Protein AF-A0AAW0V3E9-F1 (afdb_monomer_lite)

Radius of gyration: 24.59 Å; chains: 1; bounding box: 48×35×73 Å

Secondary structure (DSSP, 8-state):
--TTSSTTTSGGGS-------S---TT---S----------PPPPPHHHHHHHHHHHS-----GGGTT-HHHHHHHHHHHHHHHHHHHHHHHHHHHHHS---

Sequence (102 aa):
MEAAMHTLVLIAAVQPWPRCVHTLTYHQLQGAGRAGFSTKKYAPVPRVLAEKMQQFQIPNDLPVHIKGGPVDRILMYITGIVCTLGFIDCFRVYYQLSYPKK

Structure (mmCIF, N/CA/C/O backbone):
data_AF-A0AAW0V3E9-F1
#
_entry.id   AF-A0AAW0V3E9-F1
#
loop_
_atom_site.group_PDB
_atom_site.id
_atom_site.type_symbol
_atom_site.label_atom_id
_atom_site.label_alt_id
_atom_site.label_comp_id
_atom_site.label_asym_id
_atom_site.label_entity_id
_atom_site.label_seq_id
_atom_site.pdbx_PDB_ins_code
_atom_site.Cartn_x
_atom_site.Cartn_y
_atom_site.Cartn_z
_atom_site.occupancy
_atom_site.B_iso_or_equiv
_atom_site.auth_seq_id
_atom_site.auth_comp_id
_atom_site.auth_asym_id
_atom_site.auth_atom_id
_atom_site.pdbx_PDB_model_num
ATOM 1 N N . MET A 1 1 ? -37.368 -2.524 19.743 1.00 53.00 1 MET A N 1
ATOM 2 C CA . MET A 1 1 ? -36.726 -1.993 18.520 1.00 53.00 1 MET A CA 1
ATOM 3 C C . MET A 1 1 ? -36.432 -3.172 17.593 1.00 53.00 1 MET A C 1
ATOM 5 O O . MET A 1 1 ? -35.297 -3.389 17.206 1.00 53.00 1 MET A O 1
ATOM 9 N N . GLU A 1 2 ? -37.468 -3.955 17.268 1.00 53.66 2 GLU A N 1
ATOM 10 C CA . GLU A 1 2 ? -37.334 -5.273 16.612 1.00 53.66 2 GLU A CA 1
ATOM 11 C C . GLU A 1 2 ? -37.709 -5.230 15.119 1.00 53.66 2 GLU A C 1
ATOM 13 O O . GLU A 1 2 ? -37.301 -6.074 14.328 1.00 53.66 2 GLU A O 1
ATOM 18 N N . ALA A 1 3 ? -38.473 -4.213 14.706 1.00 50.19 3 ALA A N 1
ATOM 19 C CA . ALA A 1 3 ? -39.071 -4.145 13.373 1.00 50.19 3 ALA A CA 1
ATOM 20 C C . ALA A 1 3 ? -38.099 -3.714 12.257 1.00 50.19 3 ALA A C 1
ATOM 22 O O . ALA A 1 3 ? -38.412 -3.874 11.083 1.00 50.19 3 ALA A O 1
ATOM 23 N N . ALA A 1 4 ? -36.917 -3.184 12.594 1.00 54.62 4 ALA A N 1
ATOM 24 C CA . ALA A 1 4 ? -35.951 -2.707 11.598 1.00 54.62 4 ALA A CA 1
ATOM 25 C C . ALA A 1 4 ? -35.055 -3.823 11.029 1.00 54.62 4 ALA A C 1
ATOM 27 O O . ALA A 1 4 ? -34.447 -3.643 9.975 1.00 54.62 4 ALA A O 1
ATOM 28 N N . MET A 1 5 ? -34.980 -4.983 11.693 1.00 54.84 5 MET A N 1
ATOM 29 C CA . MET A 1 5 ? -34.054 -6.050 11.297 1.00 54.84 5 MET A CA 1
ATOM 30 C C . MET A 1 5 ? -34.648 -7.016 10.259 1.00 54.84 5 MET A C 1
ATOM 32 O O . MET A 1 5 ? -33.904 -7.703 9.565 1.00 54.84 5 MET A O 1
ATOM 36 N N . HIS A 1 6 ? -35.973 -7.014 10.073 1.00 51.78 6 HIS A N 1
ATOM 37 C CA . HIS A 1 6 ? -36.641 -7.857 9.074 1.00 51.78 6 HIS A CA 1
ATOM 38 C C . HIS A 1 6 ? -36.661 -7.248 7.664 1.00 51.78 6 HIS A C 1
ATOM 40 O O . HIS A 1 6 ? -36.714 -7.984 6.680 1.00 51.78 6 HIS A O 1
ATOM 46 N N . THR A 1 7 ? -36.546 -5.924 7.528 1.00 53.06 7 THR A N 1
ATOM 47 C CA . THR A 1 7 ? -36.608 -5.255 6.216 1.00 53.06 7 THR A CA 1
ATOM 48 C C . THR A 1 7 ? -35.290 -5.336 5.439 1.00 53.06 7 THR A C 1
ATOM 50 O O . THR A 1 7 ? -35.292 -5.261 4.213 1.00 53.06 7 THR A O 1
ATOM 53 N N . LEU A 1 8 ? -34.159 -5.556 6.118 1.00 51.44 8 LEU A N 1
ATOM 54 C CA . LEU A 1 8 ? -32.850 -5.682 5.462 1.00 51.44 8 LEU A CA 1
ATOM 55 C C . LEU A 1 8 ? -32.604 -7.060 4.829 1.00 51.44 8 LEU A C 1
ATOM 57 O O . LEU A 1 8 ? -31.773 -7.172 3.932 1.00 51.44 8 LEU A O 1
ATOM 61 N N . VAL A 1 9 ? -33.363 -8.092 5.212 1.00 54.19 9 VAL A N 1
ATOM 62 C CA . VAL A 1 9 ? -33.244 -9.429 4.599 1.00 54.19 9 VAL A CA 1
ATOM 63 C C . VAL A 1 9 ? -33.905 -9.478 3.211 1.00 54.19 9 VAL A C 1
ATOM 65 O O . VAL A 1 9 ? -33.481 -10.248 2.353 1.00 54.19 9 VAL A O 1
ATOM 68 N N . LEU A 1 10 ? -34.881 -8.606 2.930 1.00 49.31 10 LEU A N 1
ATOM 69 C CA . LEU A 1 10 ? -35.615 -8.601 1.656 1.00 49.31 10 LEU A CA 1
ATOM 70 C C . LEU A 1 10 ? -34.916 -7.850 0.509 1.00 49.31 10 LEU A C 1
ATOM 72 O O . LEU A 1 10 ? -35.255 -8.075 -0.650 1.00 49.31 10 LEU A O 1
ATOM 76 N N . ILE A 1 11 ? -33.903 -7.022 0.784 1.00 51.31 11 ILE A N 1
ATOM 77 C CA . ILE A 1 11 ? -33.142 -6.326 -0.274 1.00 51.31 11 ILE A CA 1
ATOM 78 C C . ILE A 1 11 ? -32.044 -7.232 -0.872 1.00 51.31 11 ILE A C 1
ATOM 80 O O . ILE A 1 11 ? -31.606 -7.021 -2.000 1.00 51.31 11 ILE A O 1
ATOM 84 N N . ALA A 1 12 ? -31.664 -8.317 -0.189 1.00 49.59 12 ALA A N 1
ATOM 85 C CA . ALA A 1 12 ? -30.650 -9.261 -0.669 1.00 49.59 12 ALA A CA 1
ATOM 86 C C . ALA A 1 12 ? -31.142 -10.242 -1.761 1.00 49.59 12 ALA A C 1
ATOM 88 O O . ALA A 1 12 ? -30.345 -11.028 -2.271 1.00 49.59 12 ALA A O 1
ATOM 89 N N . ALA A 1 13 ? -32.428 -10.215 -2.139 1.00 52.31 13 ALA A N 1
ATOM 90 C CA . ALA A 1 13 ? -33.029 -11.205 -3.042 1.00 52.31 13 ALA A CA 1
ATOM 91 C C . ALA A 1 13 ? -33.387 -10.690 -4.454 1.00 52.31 13 ALA A C 1
ATOM 93 O O . ALA A 1 13 ? -33.829 -11.481 -5.285 1.00 52.31 13 ALA A O 1
ATOM 94 N N . VAL A 1 14 ? -33.182 -9.403 -4.771 1.00 55.62 14 VAL A N 1
ATOM 95 C CA . VAL A 1 14 ? -33.564 -8.818 -6.077 1.00 55.62 14 VAL A CA 1
ATOM 96 C C . VAL A 1 14 ? -32.400 -8.062 -6.716 1.00 55.62 14 VAL A C 1
ATOM 98 O O . VAL A 1 14 ? -32.497 -6.873 -6.976 1.00 55.62 14 VAL A O 1
ATOM 101 N N . GLN A 1 15 ? -31.292 -8.759 -6.975 1.00 42.84 15 GLN A N 1
ATOM 102 C CA . GLN A 1 15 ? -30.425 -8.524 -8.140 1.00 42.84 15 GLN A CA 1
ATOM 103 C C . GLN A 1 15 ? -29.658 -9.824 -8.466 1.00 42.84 15 GLN A C 1
ATOM 105 O O . GLN A 1 15 ? -28.660 -10.130 -7.809 1.00 42.84 15 GLN A O 1
ATOM 110 N N . PRO A 1 16 ? -30.086 -10.611 -9.468 1.00 46.53 16 PRO A N 1
ATOM 111 C CA . PRO A 1 16 ? -29.289 -11.706 -10.002 1.00 46.53 16 PRO A CA 1
ATOM 112 C C . PRO A 1 16 ? -28.153 -11.132 -10.859 1.00 46.53 16 PRO A C 1
ATOM 114 O O . PRO A 1 16 ? -28.262 -11.028 -12.077 1.00 46.53 16 PRO A O 1
ATOM 117 N N . TRP A 1 17 ? -27.038 -10.761 -10.230 1.00 40.91 17 TRP A N 1
ATOM 118 C CA . TRP A 1 17 ? -25.770 -10.703 -10.956 1.00 40.91 17 TRP A CA 1
ATOM 119 C C . TRP A 1 17 ? -25.331 -12.139 -11.263 1.00 40.91 17 TRP A C 1
ATOM 121 O O . TRP A 1 17 ? -25.490 -13.014 -10.402 1.00 40.91 17 TRP A O 1
ATOM 131 N N . PRO A 1 18 ? -24.824 -12.422 -12.476 1.00 45.50 18 PRO 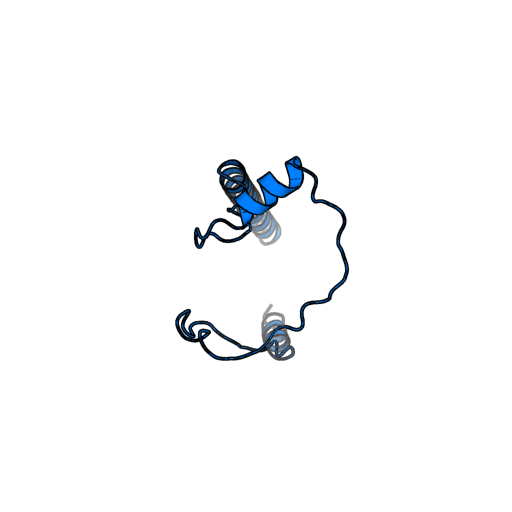A N 1
ATOM 132 C CA . PRO A 1 18 ? -24.464 -13.769 -12.877 1.00 45.50 18 PRO A CA 1
ATOM 133 C C . PRO A 1 18 ? -23.419 -14.322 -11.916 1.00 45.50 18 PRO A C 1
ATOM 135 O O . PRO A 1 18 ? -22.279 -13.869 -11.818 1.00 45.50 18 PRO A O 1
ATOM 138 N N . ARG A 1 19 ? -23.872 -15.336 -11.191 1.00 46.50 19 ARG A N 1
ATOM 139 C CA . ARG A 1 19 ? -23.116 -16.168 -10.276 1.00 46.50 19 ARG A CA 1
ATOM 140 C C . ARG A 1 19 ? -22.222 -17.098 -11.103 1.00 46.50 19 ARG A C 1
ATOM 142 O O . ARG A 1 19 ? -22.449 -18.298 -11.132 1.00 46.50 19 ARG A O 1
ATOM 149 N N . CYS A 1 20 ? -21.212 -16.560 -11.782 1.00 42.97 20 CYS A N 1
ATOM 150 C CA . CYS A 1 20 ? -20.079 -17.357 -12.255 1.00 42.97 20 CYS A CA 1
ATOM 151 C C . CYS A 1 20 ? -18.994 -17.303 -11.184 1.00 42.97 20 CYS A C 1
ATOM 153 O O . CYS A 1 20 ? -18.010 -16.571 -11.262 1.00 42.97 20 CYS A O 1
ATOM 155 N N . VAL A 1 21 ? -19.259 -18.063 -10.123 1.00 51.12 21 VAL A N 1
ATOM 156 C CA . VAL A 1 21 ? -18.272 -18.436 -9.123 1.00 51.12 21 VAL A CA 1
ATOM 157 C C . VAL A 1 21 ? -17.119 -19.153 -9.834 1.00 51.12 21 VAL A C 1
ATOM 159 O O . VAL A 1 21 ? -17.333 -20.048 -10.643 1.00 51.12 21 VAL A O 1
ATOM 162 N N . HIS A 1 22 ? -15.920 -18.638 -9.591 1.00 51.19 22 HIS A N 1
ATOM 163 C CA . HIS A 1 22 ? -14.701 -19.360 -9.239 1.00 51.19 22 HIS A CA 1
ATOM 164 C C . HIS A 1 22 ? -14.451 -20.761 -9.840 1.00 51.19 22 HIS A C 1
ATOM 166 O O . HIS A 1 22 ? -15.265 -21.676 -9.751 1.00 51.19 22 HIS A O 1
ATOM 172 N N . THR A 1 23 ? -13.198 -20.959 -10.263 1.00 46.44 23 THR A N 1
ATOM 173 C CA . THR A 1 23 ? -12.540 -22.259 -10.502 1.00 46.44 23 THR A CA 1
ATOM 174 C C . THR A 1 23 ? -13.013 -23.077 -11.706 1.00 46.44 23 THR A C 1
ATOM 176 O O . THR A 1 23 ? -13.431 -24.220 -11.583 1.00 46.44 23 THR A O 1
ATOM 179 N N . LEU A 1 24 ? -12.786 -22.539 -12.905 1.00 42.41 24 LEU A N 1
ATOM 180 C CA . LEU A 1 24 ? -12.467 -23.359 -14.074 1.00 42.41 24 LEU A CA 1
ATOM 181 C C . LEU A 1 24 ? -11.102 -22.921 -14.616 1.00 42.41 24 LEU A C 1
ATOM 183 O O . LEU A 1 24 ? -10.976 -21.927 -15.318 1.00 42.41 24 LEU A O 1
ATOM 187 N N . THR A 1 25 ? -10.078 -23.682 -14.223 1.00 47.28 25 THR A N 1
ATOM 188 C CA . THR A 1 25 ? -8.982 -24.117 -15.103 1.00 47.28 25 THR A CA 1
ATOM 189 C C . THR A 1 25 ? -8.417 -23.082 -16.085 1.00 47.28 25 THR A C 1
ATOM 191 O O . THR A 1 25 ? -8.871 -22.980 -17.222 1.00 47.28 25 THR A O 1
ATOM 194 N N . TYR A 1 26 ? -7.271 -22.489 -15.735 1.00 44.06 26 TYR A N 1
ATOM 195 C CA . TYR A 1 26 ? -6.307 -21.875 -16.670 1.00 44.06 26 TYR A CA 1
ATOM 196 C C . TYR A 1 26 ? -5.702 -22.872 -17.695 1.00 44.06 26 TYR A C 1
ATOM 198 O O . TYR A 1 26 ? -4.655 -22.618 -18.278 1.00 44.06 26 TYR A O 1
ATOM 206 N N . HIS A 1 27 ? -6.343 -24.021 -17.935 1.00 42.72 27 HIS A N 1
ATOM 207 C CA . HIS A 1 27 ? -5.808 -25.130 -18.726 1.00 42.72 27 HIS A CA 1
ATOM 208 C C . HIS A 1 27 ? -6.674 -25.509 -19.947 1.00 42.72 27 HIS A C 1
ATOM 210 O O . HIS A 1 27 ? -6.451 -26.559 -20.542 1.00 42.72 27 HIS A O 1
ATOM 216 N N . GLN A 1 28 ? -7.656 -24.680 -20.342 1.00 44.28 28 GLN A N 1
ATOM 217 C CA . GLN A 1 28 ? -8.561 -24.958 -21.477 1.00 44.28 28 GLN A CA 1
ATOM 218 C C . GLN A 1 28 ? -8.889 -23.720 -22.343 1.00 44.28 28 GLN A C 1
ATOM 220 O O . GLN A 1 28 ? -10.043 -23.427 -22.632 1.00 44.28 28 GLN A O 1
ATOM 225 N N . LEU A 1 29 ? -7.865 -22.985 -22.795 1.00 47.53 29 LEU A N 1
ATOM 226 C CA . LEU A 1 29 ? -7.986 -22.036 -23.921 1.00 47.53 29 LEU A CA 1
ATOM 227 C C . LEU A 1 29 ? -6.847 -22.219 -24.945 1.00 47.53 29 LEU A C 1
ATOM 229 O O . LEU A 1 29 ? -6.333 -21.261 -25.516 1.00 47.53 29 LEU A O 1
ATOM 233 N N . GLN A 1 30 ? -6.452 -23.469 -25.200 1.00 53.03 30 GLN A N 1
ATOM 234 C CA . GLN A 1 30 ? -5.704 -23.850 -26.404 1.00 53.03 30 GLN A CA 1
ATOM 235 C C . GLN A 1 30 ? -6.652 -24.615 -27.331 1.00 53.03 30 GLN A C 1
ATOM 237 O O . GLN A 1 30 ? -6.673 -25.839 -27.349 1.00 53.03 30 GLN A O 1
ATOM 242 N N . GLY A 1 31 ? -7.492 -23.893 -28.073 1.00 45.25 31 GLY A N 1
ATOM 243 C CA . GLY A 1 31 ? -8.417 -24.531 -29.006 1.00 45.25 31 GLY A CA 1
ATOM 244 C C . GLY A 1 31 ? -9.324 -23.548 -29.733 1.00 45.25 31 GLY A C 1
ATOM 245 O O . GLY A 1 31 ? -10.403 -23.238 -29.257 1.00 45.25 31 GLY A O 1
ATOM 246 N N . ALA A 1 32 ? -8.870 -23.097 -30.903 1.00 53.12 32 ALA A N 1
ATOM 247 C CA . ALA A 1 32 ? -9.687 -22.645 -32.032 1.00 53.12 32 ALA A CA 1
ATOM 248 C C . ALA A 1 32 ? -10.753 -21.546 -31.791 1.00 53.12 32 ALA A C 1
ATOM 250 O O . ALA A 1 32 ? -11.927 -21.813 -31.559 1.00 53.12 32 ALA A O 1
ATOM 251 N N . GLY A 1 33 ? -10.367 -20.291 -32.048 1.00 45.31 33 GLY A N 1
ATOM 252 C CA . GLY A 1 33 ? -11.303 -19.181 -32.256 1.00 45.31 33 GLY A CA 1
ATOM 253 C C . GLY A 1 33 ? -10.602 -17.945 -32.817 1.00 45.31 33 GLY A C 1
ATOM 254 O O . GLY A 1 33 ? -10.090 -17.123 -32.069 1.00 45.31 33 GLY A O 1
ATOM 255 N N . ARG A 1 3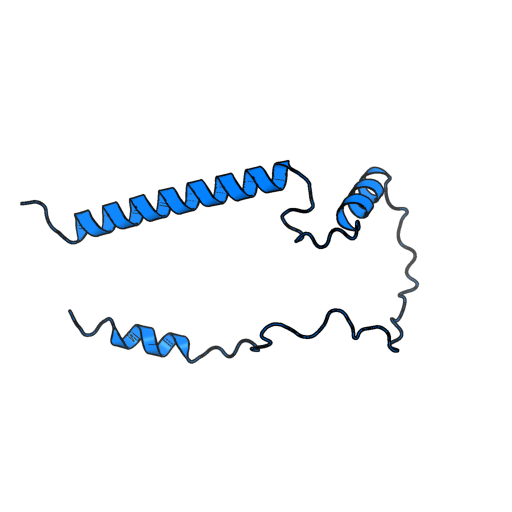4 ? -10.529 -17.850 -34.149 1.00 52.84 34 ARG A N 1
ATOM 256 C CA . ARG A 1 34 ? -9.913 -16.762 -34.932 1.00 52.84 34 ARG A CA 1
ATOM 257 C C . ARG A 1 34 ? -10.399 -15.377 -34.479 1.00 52.84 34 ARG A C 1
ATOM 259 O O . ARG A 1 34 ? -11.554 -15.027 -34.699 1.00 52.84 34 ARG A O 1
ATOM 266 N N . ALA A 1 35 ? -9.497 -14.564 -33.935 1.00 55.25 35 ALA A N 1
ATOM 267 C CA . ALA A 1 35 ? -9.730 -13.138 -33.743 1.00 55.25 35 ALA A CA 1
ATOM 268 C C . ALA A 1 35 ? -9.658 -12.410 -35.096 1.00 55.25 35 ALA A C 1
ATOM 270 O O . ALA A 1 35 ? -8.670 -12.524 -35.823 1.00 55.25 35 ALA A O 1
ATOM 271 N N . GLY A 1 36 ? -10.699 -11.651 -35.439 1.00 52.47 36 GLY A N 1
ATOM 272 C CA . GLY A 1 36 ? -10.647 -10.693 -36.539 1.00 52.47 36 GLY A CA 1
ATOM 273 C C . GLY A 1 36 ? -9.664 -9.573 -36.202 1.00 52.47 36 GLY A C 1
ATOM 274 O O . GLY A 1 36 ? -9.922 -8.761 -35.317 1.00 52.47 36 GLY A O 1
ATOM 275 N N . PHE A 1 37 ? -8.528 -9.534 -36.895 1.00 60.28 37 PHE A N 1
ATOM 276 C CA . PHE A 1 37 ? -7.542 -8.468 -36.750 1.00 60.28 37 PHE A CA 1
ATOM 277 C C . PHE A 1 37 ? -8.022 -7.252 -37.553 1.00 60.28 37 PHE A C 1
ATOM 279 O O . PHE A 1 37 ? -8.017 -7.264 -38.783 1.00 60.28 37 PHE A O 1
ATOM 286 N N . SER A 1 38 ? -8.481 -6.204 -36.868 1.00 65.00 38 SER A N 1
ATOM 287 C CA . SER A 1 38 ? -8.748 -4.906 -37.496 1.00 65.00 38 SER A CA 1
ATOM 288 C C . SER A 1 38 ? -7.456 -4.397 -38.145 1.00 65.00 38 SER A C 1
ATOM 290 O O . SER A 1 38 ? -6.482 -4.116 -37.454 1.00 65.00 38 SER A O 1
ATOM 292 N N . THR A 1 39 ? -7.448 -4.240 -39.470 1.00 73.75 39 THR A N 1
ATOM 293 C CA . THR A 1 39 ? -6.287 -3.804 -40.274 1.00 73.75 39 THR A CA 1
ATOM 294 C C . THR A 1 39 ? -5.989 -2.305 -40.169 1.00 73.75 39 THR A C 1
ATOM 296 O O . THR A 1 39 ? -5.227 -1.754 -40.966 1.00 73.75 39 THR A O 1
ATOM 299 N N . LYS A 1 40 ? -6.582 -1.610 -39.193 1.00 73.88 40 LYS A N 1
ATOM 300 C CA . LYS A 1 40 ? -6.312 -0.191 -38.963 1.00 73.88 40 LYS A CA 1
ATOM 301 C C . LYS A 1 40 ? -4.845 -0.014 -38.580 1.00 73.88 40 LYS A C 1
ATOM 303 O O . LYS A 1 40 ? -4.369 -0.577 -37.600 1.00 73.88 40 LYS A O 1
ATOM 308 N N . LYS A 1 41 ? -4.125 0.780 -39.371 1.00 74.06 41 LYS A N 1
ATOM 309 C CA . LYS A 1 41 ? -2.729 1.129 -39.114 1.00 74.06 41 LYS A CA 1
ATOM 310 C C . LYS A 1 41 ? -2.700 2.128 -37.956 1.00 74.06 41 LYS A C 1
ATOM 312 O O . LYS A 1 41 ? -3.124 3.270 -38.114 1.00 74.06 41 LYS A O 1
ATOM 317 N N . TYR A 1 42 ? -2.269 1.680 -36.783 1.00 78.12 42 TYR A N 1
ATOM 318 C CA . TYR A 1 42 ? -2.110 2.548 -35.619 1.00 78.12 42 TYR A CA 1
ATOM 319 C C . TYR A 1 42 ? -0.844 3.404 -35.771 1.00 78.12 42 TYR A C 1
ATOM 321 O O . TYR A 1 42 ? 0.124 2.988 -36.413 1.00 78.12 42 TYR A O 1
ATOM 329 N N . ALA A 1 43 ? -0.861 4.611 -35.202 1.00 83.94 43 ALA A N 1
ATOM 330 C CA . ALA A 1 43 ? 0.321 5.466 -35.125 1.00 83.94 43 ALA A CA 1
ATOM 331 C C . ALA A 1 43 ? 1.457 4.752 -34.356 1.00 83.94 43 ALA A C 1
ATOM 333 O O . ALA A 1 43 ? 1.167 3.917 -33.492 1.00 83.94 43 ALA A O 1
ATOM 334 N N . PRO A 1 44 ? 2.738 5.052 -34.650 1.00 87.25 44 PRO A N 1
ATOM 335 C CA . PRO A 1 44 ? 3.854 4.446 -33.932 1.00 87.25 44 PRO A CA 1
ATOM 336 C C . PRO A 1 44 ? 3.751 4.741 -32.431 1.00 87.25 44 PRO A C 1
ATOM 338 O O . PRO A 1 44 ? 3.510 5.878 -32.023 1.00 87.25 44 PRO A O 1
ATOM 341 N N . VAL A 1 45 ? 3.932 3.704 -31.610 1.00 85.69 45 VAL A N 1
ATOM 342 C CA . VAL A 1 45 ? 3.874 3.827 -30.150 1.00 85.69 45 VAL A CA 1
ATOM 343 C C . VAL A 1 45 ? 5.078 4.651 -29.677 1.00 85.69 45 VAL A C 1
ATOM 345 O O . VAL A 1 45 ? 6.216 4.300 -30.002 1.00 85.69 45 VAL A O 1
ATOM 348 N N . PRO A 1 46 ? 4.875 5.737 -28.910 1.00 90.19 46 PRO A N 1
ATOM 349 C CA . PRO A 1 46 ? 5.982 6.502 -28.352 1.00 90.19 46 PRO A CA 1
ATOM 350 C C . PRO A 1 46 ? 6.779 5.635 -27.369 1.00 90.19 46 PRO A C 1
ATOM 352 O O . PRO A 1 46 ? 6.201 4.852 -26.613 1.00 90.19 46 PRO A O 1
ATOM 355 N N . ARG A 1 47 ? 8.110 5.788 -27.347 1.00 89.38 47 ARG A N 1
ATOM 356 C CA . ARG A 1 47 ? 9.028 4.922 -26.573 1.00 89.38 47 ARG A CA 1
ATOM 357 C C . ARG A 1 47 ? 8.626 4.748 -25.104 1.00 89.38 47 ARG A C 1
ATOM 359 O O . ARG A 1 47 ? 8.590 3.626 -24.614 1.00 89.38 47 ARG A O 1
ATOM 366 N N . VAL A 1 48 ? 8.232 5.836 -24.444 1.00 89.44 48 VAL A N 1
ATOM 367 C CA . VAL A 1 48 ? 7.817 5.832 -23.030 1.00 89.44 48 VAL A CA 1
ATOM 368 C C . VAL A 1 48 ? 6.596 4.936 -22.792 1.00 89.44 48 VAL A C 1
ATOM 370 O O . VAL A 1 48 ? 6.509 4.245 -21.779 1.00 89.44 48 VAL A O 1
ATOM 373 N N . LEU A 1 49 ? 5.649 4.914 -23.734 1.00 88.00 49 LEU A N 1
ATOM 374 C CA . LEU A 1 49 ? 4.457 4.077 -23.621 1.00 88.00 49 LEU A CA 1
ATOM 375 C C . LEU A 1 49 ? 4.794 2.603 -23.862 1.00 88.00 49 LEU A C 1
ATOM 377 O O . LEU A 1 49 ? 4.269 1.745 -23.159 1.00 88.00 49 LEU A O 1
ATOM 381 N N . ALA A 1 50 ? 5.700 2.312 -24.798 1.00 91.00 50 ALA A N 1
ATOM 382 C CA . ALA A 1 50 ? 6.147 0.947 -25.063 1.00 91.00 50 ALA A CA 1
ATOM 383 C C . ALA A 1 50 ? 6.789 0.3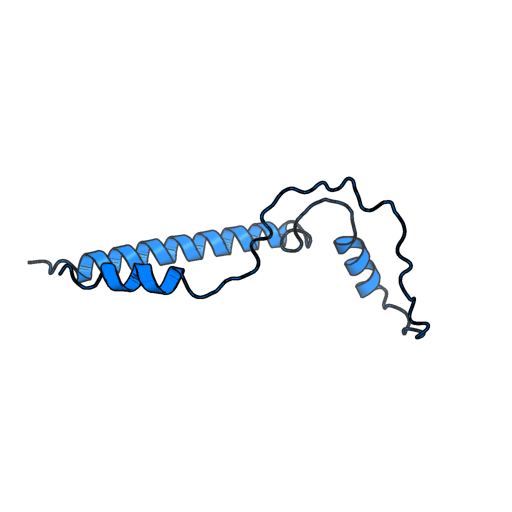06 -23.819 1.00 91.00 50 ALA A C 1
ATOM 385 O O . ALA A 1 50 ? 6.469 -0.832 -23.484 1.00 91.00 50 ALA A O 1
ATOM 386 N N . GLU A 1 51 ? 7.614 1.056 -23.083 1.00 90.81 51 GLU A N 1
ATOM 387 C CA . GLU A 1 51 ? 8.239 0.598 -21.833 1.00 90.81 51 GLU A CA 1
ATOM 388 C C . GLU A 1 51 ? 7.192 0.273 -20.752 1.00 90.81 51 GLU A C 1
ATOM 390 O O . GLU A 1 51 ? 7.263 -0.764 -20.089 1.00 90.81 51 GLU A O 1
ATOM 395 N N . LYS A 1 52 ? 6.155 1.111 -20.610 1.00 88.94 52 LYS A N 1
ATOM 396 C CA . LYS A 1 52 ? 5.052 0.857 -19.667 1.00 88.94 52 LYS A CA 1
ATOM 397 C C . LYS A 1 52 ? 4.193 -0.331 -20.088 1.00 88.94 52 LYS A C 1
ATOM 399 O O . LYS A 1 52 ? 3.848 -1.157 -19.247 1.00 88.94 52 LYS A O 1
ATOM 404 N N . MET A 1 53 ? 3.883 -0.461 -21.377 1.00 89.25 53 MET A N 1
ATOM 405 C CA . MET A 1 53 ? 3.149 -1.614 -21.907 1.00 89.25 53 MET A CA 1
ATOM 406 C C . MET A 1 53 ? 3.893 -2.918 -21.620 1.00 89.25 53 MET A C 1
ATOM 408 O O . MET A 1 53 ? 3.273 -3.872 -21.158 1.00 89.25 53 MET A O 1
ATOM 412 N N . GLN A 1 54 ? 5.215 -2.940 -21.809 1.00 89.56 54 GLN A N 1
ATOM 413 C CA . GLN A 1 54 ? 6.045 -4.094 -21.468 1.00 89.56 54 GLN A CA 1
ATOM 414 C C . GLN A 1 54 ? 5.973 -4.414 -19.973 1.00 89.56 54 GLN A C 1
ATOM 416 O O . GLN A 1 54 ? 5.720 -5.563 -19.623 1.00 89.56 54 GLN A O 1
ATOM 421 N N . GLN A 1 55 ? 6.091 -3.410 -19.097 1.00 88.19 55 GLN A N 1
ATOM 422 C CA . GLN A 1 55 ? 5.995 -3.586 -17.643 1.00 88.19 55 GLN A CA 1
ATOM 423 C C . GLN A 1 55 ? 4.660 -4.228 -17.209 1.00 88.19 55 GLN A C 1
ATOM 425 O O . GLN A 1 55 ? 4.638 -5.126 -16.365 1.00 88.19 55 GLN A O 1
ATOM 430 N N . PHE A 1 56 ? 3.538 -3.818 -17.809 1.00 88.50 56 PHE A N 1
ATOM 431 C CA . PHE A 1 56 ? 2.215 -4.376 -17.499 1.00 88.50 56 PHE A CA 1
ATOM 432 C C . PHE A 1 56 ? 1.921 -5.712 -18.188 1.00 88.50 56 PHE A C 1
ATOM 434 O O . PHE A 1 56 ? 1.024 -6.433 -17.749 1.00 88.50 56 PHE A O 1
ATOM 441 N N . GLN A 1 57 ? 2.667 -6.079 -19.228 1.00 90.75 57 GLN A N 1
ATOM 442 C CA . GLN A 1 57 ? 2.475 -7.329 -19.970 1.00 90.75 57 GLN A CA 1
ATOM 443 C C . GLN A 1 57 ? 3.362 -8.482 -19.482 1.00 90.75 57 GLN A C 1
ATOM 445 O O . GLN A 1 57 ? 3.196 -9.601 -19.956 1.00 90.75 57 GLN A O 1
ATOM 450 N N . ILE A 1 58 ? 4.244 -8.260 -18.498 1.00 88.56 58 ILE A N 1
ATOM 451 C CA . ILE A 1 58 ? 5.059 -9.340 -17.917 1.00 88.56 58 ILE A CA 1
ATOM 452 C C . ILE A 1 58 ? 4.134 -10.417 -17.303 1.00 88.56 58 ILE A C 1
ATOM 454 O O . ILE A 1 58 ? 3.241 -10.061 -16.518 1.00 88.56 58 ILE A O 1
ATOM 458 N N . PRO A 1 59 ? 4.303 -11.713 -17.630 1.00 86.19 59 PRO A N 1
ATOM 459 C CA . PRO A 1 59 ? 3.470 -12.800 -17.112 1.00 86.19 59 PRO A CA 1
ATOM 460 C C . PRO A 1 59 ? 3.850 -13.130 -15.658 1.00 86.19 59 PRO A C 1
ATOM 462 O O . PRO A 1 59 ? 4.540 -14.101 -15.386 1.00 86.19 59 PRO A O 1
ATOM 465 N N . ASN A 1 60 ? 3.437 -12.271 -14.723 1.00 84.06 60 ASN A N 1
ATOM 466 C CA . ASN A 1 60 ? 3.772 -12.382 -13.298 1.00 84.06 60 ASN A CA 1
ATOM 467 C C . ASN A 1 60 ? 2.613 -12.896 -12.424 1.00 84.06 60 ASN A C 1
ATOM 469 O O . ASN A 1 60 ? 2.740 -12.857 -11.207 1.00 84.06 60 ASN A O 1
ATOM 473 N N . ASP A 1 61 ? 1.457 -13.243 -13.006 1.00 86.50 61 ASP A N 1
ATOM 474 C CA . ASP A 1 61 ? 0.207 -13.609 -12.298 1.00 86.50 61 ASP A CA 1
ATOM 475 C C . ASP A 1 61 ? -0.262 -12.613 -11.209 1.00 86.50 61 ASP A C 1
ATOM 477 O O . ASP A 1 61 ? -1.194 -12.868 -10.448 1.00 86.50 61 ASP A O 1
ATOM 481 N N . LEU A 1 62 ? 0.357 -11.431 -11.151 1.00 87.56 62 LEU A N 1
ATOM 482 C CA . LEU A 1 62 ? 0.020 -10.363 -10.223 1.00 87.56 62 LEU A CA 1
ATOM 483 C C . LEU A 1 62 ? -1.241 -9.635 -10.699 1.00 87.56 62 LEU A C 1
ATOM 485 O O . LEU A 1 62 ? -1.361 -9.323 -11.893 1.00 87.56 62 LEU A O 1
ATOM 489 N N . PRO A 1 63 ? -2.145 -9.271 -9.775 1.00 88.50 63 PRO A N 1
ATOM 490 C CA . PRO A 1 63 ? -3.297 -8.459 -10.119 1.00 88.50 63 PRO A CA 1
ATOM 491 C C . PRO A 1 63 ? -2.853 -7.068 -10.592 1.00 88.50 63 PRO A C 1
ATOM 493 O O . PRO A 1 63 ? -1.840 -6.525 -10.144 1.00 88.50 63 PRO A O 1
ATOM 496 N N . VAL A 1 64 ? -3.645 -6.468 -11.485 1.00 89.50 64 VAL A N 1
ATOM 497 C CA . VAL A 1 64 ? -3.305 -5.204 -12.165 1.00 89.50 64 VAL A CA 1
ATOM 498 C C . VAL A 1 64 ? -2.963 -4.059 -11.202 1.00 89.50 64 VAL A C 1
ATOM 500 O O . VAL A 1 64 ? -2.037 -3.303 -11.472 1.00 89.50 64 VAL A O 1
ATOM 503 N N . HIS A 1 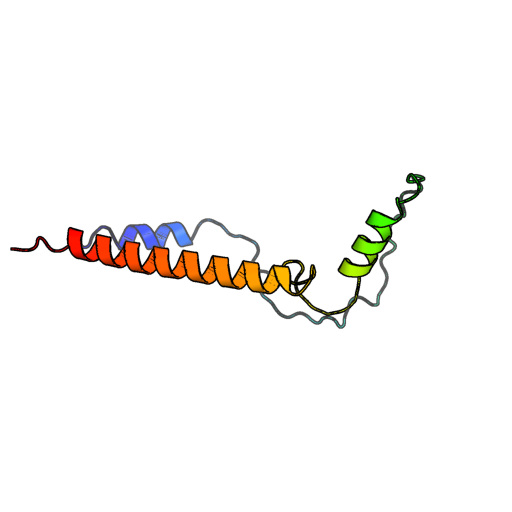65 ? -3.633 -3.977 -10.048 1.00 88.50 65 HIS A N 1
ATOM 504 C CA . HIS A 1 65 ? -3.444 -2.911 -9.058 1.00 88.50 65 HIS A CA 1
ATOM 505 C C . HIS A 1 65 ? -2.145 -3.022 -8.238 1.00 88.50 65 HIS A C 1
ATOM 507 O O . HIS A 1 65 ? -1.837 -2.111 -7.485 1.00 88.50 65 HIS A O 1
ATOM 513 N N . ILE A 1 66 ? -1.393 -4.123 -8.359 1.00 90.25 66 ILE A N 1
ATOM 514 C CA . ILE A 1 66 ? -0.078 -4.322 -7.716 1.00 90.25 66 ILE A CA 1
ATOM 515 C C . ILE A 1 66 ? 1.051 -4.384 -8.761 1.00 90.25 66 ILE A C 1
ATOM 517 O O . ILE A 1 66 ? 2.233 -4.511 -8.430 1.00 90.25 66 ILE A O 1
ATOM 521 N N . LYS A 1 67 ? 0.708 -4.324 -10.051 1.00 88.94 67 LYS A N 1
ATOM 522 C CA . LYS A 1 67 ? 1.644 -4.590 -11.146 1.00 88.94 67 LYS A CA 1
ATOM 523 C C . LYS A 1 67 ? 2.543 -3.397 -11.490 1.00 88.94 67 LYS A C 1
ATOM 525 O O . LYS A 1 67 ? 3.591 -3.595 -12.102 1.00 88.94 67 LYS A O 1
ATOM 530 N N . GLY A 1 68 ? 2.183 -2.177 -11.082 1.00 85.50 68 GLY A N 1
ATOM 531 C CA . GLY A 1 68 ? 2.963 -0.964 -11.350 1.00 85.50 68 GLY A CA 1
ATOM 532 C C . GLY A 1 68 ? 4.221 -0.817 -10.488 1.00 85.50 68 GLY A C 1
ATOM 533 O O . GLY A 1 68 ? 5.072 0.014 -10.807 1.00 85.50 68 GLY A O 1
ATOM 534 N N . GLY A 1 69 ? 4.411 -1.669 -9.473 1.00 89.38 69 GLY A N 1
ATOM 535 C CA . GLY A 1 69 ? 5.666 -1.788 -8.730 1.00 89.38 69 GLY A CA 1
ATOM 536 C C . GLY A 1 69 ? 5.490 -1.817 -7.207 1.00 89.38 69 GLY A C 1
ATOM 537 O O . GLY A 1 69 ? 4.390 -2.048 -6.705 1.00 89.38 69 GLY A O 1
ATOM 538 N N . PRO A 1 70 ? 6.574 -1.600 -6.437 1.00 90.19 70 PRO A N 1
ATOM 539 C CA . PRO A 1 70 ? 6.521 -1.614 -4.974 1.00 90.19 70 PRO A CA 1
ATOM 540 C C . PRO A 1 70 ? 5.728 -0.433 -4.393 1.00 90.19 70 PRO A C 1
ATOM 542 O O . PRO A 1 70 ? 5.138 -0.570 -3.324 1.00 90.19 70 PRO A O 1
ATOM 545 N N . VAL A 1 71 ? 5.671 0.700 -5.102 1.00 94.06 71 VAL A N 1
ATOM 546 C CA . VAL A 1 71 ? 4.902 1.885 -4.686 1.00 94.06 71 VAL A CA 1
ATOM 547 C C . VAL A 1 71 ? 3.409 1.565 -4.594 1.00 94.06 71 VAL A C 1
ATOM 549 O O . VAL A 1 71 ? 2.780 1.900 -3.594 1.00 94.06 71 VAL A O 1
ATOM 552 N N . ASP A 1 72 ? 2.867 0.836 -5.570 1.00 92.25 72 ASP A N 1
ATOM 553 C CA . ASP A 1 72 ? 1.455 0.439 -5.591 1.00 92.25 72 ASP A CA 1
ATOM 554 C C . ASP A 1 72 ? 1.079 -0.419 -4.373 1.00 92.25 72 ASP A C 1
ATOM 556 O O . ASP A 1 72 ? -0.005 -0.276 -3.810 1.00 92.25 72 ASP A O 1
ATOM 560 N N . ARG A 1 73 ? 2.001 -1.274 -3.905 1.00 92.44 73 ARG A N 1
ATOM 561 C CA . ARG A 1 73 ? 1.795 -2.087 -2.694 1.00 92.44 73 ARG A CA 1
ATOM 562 C C . ARG A 1 73 ? 1.695 -1.217 -1.450 1.00 92.44 73 ARG A C 1
ATOM 564 O O . ARG A 1 73 ? 0.784 -1.399 -0.650 1.00 92.44 73 ARG A O 1
ATOM 571 N N . ILE A 1 74 ? 2.620 -0.271 -1.294 1.00 95.88 74 ILE A N 1
ATOM 572 C CA . ILE A 1 74 ? 2.639 0.646 -0.147 1.00 95.88 74 ILE A CA 1
ATOM 573 C C . ILE A 1 74 ? 1.356 1.476 -0.127 1.00 95.88 74 ILE A C 1
ATOM 575 O O . ILE A 1 74 ? 0.716 1.583 0.917 1.00 95.88 74 ILE A O 1
ATOM 579 N N . LEU A 1 75 ? 0.949 2.005 -1.284 1.00 95.25 75 LEU A N 1
ATOM 580 C CA . LEU A 1 75 ? -0.265 2.804 -1.395 1.00 95.25 75 LEU A CA 1
ATOM 581 C C . LEU A 1 75 ? -1.508 1.999 -0.992 1.00 95.25 75 LEU A C 1
ATOM 583 O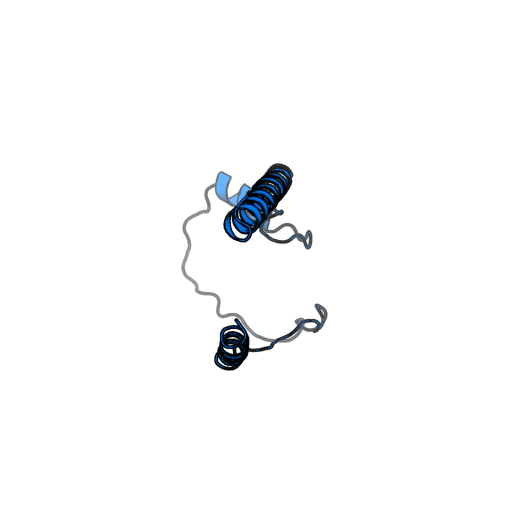 O . LEU A 1 75 ? -2.306 2.482 -0.194 1.00 95.25 75 LEU A O 1
ATOM 587 N N . MET A 1 76 ? -1.623 0.748 -1.453 1.00 94.56 76 MET A N 1
ATOM 588 C CA . MET A 1 76 ? -2.718 -0.148 -1.063 1.00 94.56 76 MET A CA 1
ATOM 589 C C . MET A 1 76 ? -2.772 -0.395 0.449 1.00 94.56 76 MET A C 1
ATOM 591 O O . MET A 1 76 ? -3.853 -0.357 1.040 1.00 94.56 76 MET A O 1
ATOM 595 N N . TYR A 1 77 ? -1.625 -0.609 1.098 1.00 95.94 77 TYR A N 1
ATOM 596 C CA . TYR A 1 77 ? -1.587 -0.801 2.549 1.00 95.94 77 TYR A CA 1
ATOM 597 C C . TYR A 1 77 ? -1.960 0.467 3.317 1.00 95.94 77 TYR A C 1
ATOM 599 O O . TYR A 1 77 ? -2.725 0.385 4.275 1.00 95.94 77 TYR A O 1
ATOM 607 N N . ILE A 1 78 ? -1.482 1.636 2.884 1.00 97.69 78 ILE A N 1
ATOM 608 C CA . ILE A 1 78 ? -1.833 2.915 3.515 1.00 97.69 78 ILE A CA 1
ATOM 609 C C . ILE A 1 78 ? -3.340 3.152 3.424 1.00 97.69 78 ILE A C 1
ATOM 611 O O . ILE A 1 78 ? -3.969 3.454 4.437 1.00 97.69 78 ILE A O 1
ATOM 615 N N . THR A 1 79 ? -3.941 2.962 2.247 1.00 96.38 79 THR A N 1
ATOM 616 C CA . THR A 1 79 ? -5.394 3.093 2.083 1.00 96.38 79 THR A CA 1
ATOM 617 C C . THR A 1 79 ? -6.145 2.120 2.991 1.00 96.38 79 THR A C 1
ATOM 619 O O . THR A 1 79 ? -7.088 2.524 3.668 1.00 96.38 79 THR A O 1
ATOM 622 N N . GLY A 1 80 ? -5.690 0.866 3.090 1.00 97.00 80 GLY A N 1
ATOM 623 C CA . GLY A 1 80 ? -6.269 -0.121 4.004 1.00 97.00 80 GLY A CA 1
ATOM 624 C C . GLY A 1 80 ? -6.208 0.306 5.477 1.00 97.00 80 GLY A C 1
ATOM 625 O O . GLY A 1 80 ? -7.190 0.167 6.209 1.00 97.00 80 GLY A O 1
ATOM 626 N N . ILE A 1 81 ? -5.088 0.885 5.913 1.00 98.12 81 ILE A N 1
ATOM 627 C CA . ILE A 1 81 ? -4.918 1.384 7.285 1.00 98.12 81 ILE A CA 1
ATOM 628 C C . ILE A 1 81 ? -5.858 2.562 7.554 1.00 98.12 81 ILE A C 1
ATOM 630 O O . ILE A 1 81 ? -6.571 2.568 8.552 1.00 98.12 81 ILE A O 1
ATOM 634 N N . VAL A 1 82 ? -5.917 3.543 6.652 1.00 97.88 82 VAL A N 1
ATOM 635 C CA . VAL A 1 82 ? -6.775 4.723 6.839 1.00 97.88 82 VAL A CA 1
ATOM 636 C C . VAL A 1 82 ? -8.252 4.327 6.888 1.00 97.88 82 VAL A C 1
ATOM 638 O O . VAL A 1 82 ? -8.981 4.791 7.763 1.00 97.88 82 VAL A O 1
ATOM 641 N N . CYS A 1 83 ? -8.696 3.426 6.006 1.00 97.12 83 CYS A N 1
ATOM 642 C CA . CYS A 1 83 ? -10.073 2.938 6.025 1.00 97.12 83 CYS A CA 1
ATOM 643 C C . CYS A 1 83 ? -10.400 2.181 7.319 1.00 97.12 83 CYS A C 1
ATOM 645 O O . CYS A 1 83 ? -11.459 2.405 7.899 1.00 97.12 83 CYS A O 1
ATOM 647 N N . THR A 1 84 ? -9.506 1.313 7.802 1.00 98.06 84 THR A N 1
ATOM 648 C CA . THR A 1 84 ? -9.750 0.551 9.041 1.00 98.06 84 THR A CA 1
ATOM 649 C C . THR A 1 84 ? -9.786 1.450 10.277 1.00 98.06 84 THR A C 1
ATOM 651 O O . THR A 1 84 ? -10.682 1.285 11.104 1.00 98.06 84 THR A O 1
ATOM 654 N N . LEU A 1 85 ? -8.901 2.447 10.372 1.00 98.00 85 LEU A N 1
ATOM 655 C CA . LEU A 1 85 ? -8.948 3.461 11.432 1.00 98.00 85 LEU A CA 1
ATOM 656 C C . LEU A 1 85 ? -10.251 4.271 11.389 1.00 98.00 85 LEU A C 1
ATOM 658 O O . LEU A 1 85 ? -10.908 4.423 12.416 1.00 98.00 85 LEU A O 1
ATOM 662 N N . GLY A 1 86 ? -10.675 4.703 10.197 1.00 97.25 86 GLY A N 1
ATOM 663 C CA . GLY A 1 86 ? -11.948 5.402 10.017 1.00 97.25 86 GLY A CA 1
ATOM 664 C C . GLY A 1 86 ? -13.149 4.575 10.486 1.00 97.25 86 GLY A C 1
ATOM 665 O O . GLY A 1 86 ? -14.020 5.094 11.180 1.00 97.25 86 GLY A O 1
ATOM 666 N N . PHE A 1 87 ? -13.175 3.271 10.186 1.00 97.88 87 PHE A N 1
ATOM 667 C CA . PHE A 1 87 ? -14.239 2.388 10.672 1.00 97.88 87 PHE A CA 1
ATOM 668 C C . PHE A 1 87 ? -14.258 2.274 12.199 1.00 97.88 87 PHE A C 1
ATOM 670 O O . PHE A 1 87 ? -15.336 2.330 12.791 1.00 97.88 87 PHE A O 1
ATOM 677 N N . ILE A 1 88 ? -13.097 2.150 12.847 1.00 97.62 88 ILE A N 1
ATOM 678 C CA . ILE A 1 88 ? -13.005 2.077 14.313 1.00 97.62 88 ILE A CA 1
ATOM 679 C C . ILE A 1 88 ? -13.595 3.339 14.954 1.00 97.62 88 ILE A C 1
ATOM 681 O O . ILE A 1 88 ? -14.394 3.237 15.888 1.00 97.62 88 ILE A O 1
ATOM 685 N N . ASP A 1 89 ? -13.260 4.516 14.425 1.00 96.88 89 ASP A N 1
ATOM 686 C CA . ASP A 1 89 ? -13.798 5.781 14.926 1.00 96.88 89 ASP A CA 1
ATOM 687 C C . ASP A 1 89 ? -15.303 5.906 14.682 1.00 96.88 89 ASP A C 1
ATOM 689 O O . ASP A 1 89 ? -16.035 6.322 15.585 1.00 96.88 89 ASP A O 1
ATOM 693 N N . CYS A 1 90 ? -15.803 5.462 13.524 1.00 96.38 90 CYS A N 1
ATOM 694 C CA . CYS A 1 90 ? -17.242 5.379 13.287 1.00 96.38 90 CYS A CA 1
ATOM 695 C C . CYS A 1 90 ? -17.933 4.521 14.357 1.00 96.38 90 CYS A C 1
ATOM 697 O O . CYS A 1 90 ? -18.901 4.976 14.966 1.00 96.38 90 CYS A O 1
ATOM 699 N N . PHE A 1 91 ? -17.428 3.316 14.646 1.00 96.19 91 PHE A N 1
ATOM 700 C CA . PHE A 1 91 ? -18.008 2.450 15.680 1.00 96.19 91 PHE A CA 1
ATOM 701 C C . PHE A 1 91 ? -17.935 3.073 17.078 1.00 96.19 91 PHE A C 1
ATOM 703 O O . PHE A 1 91 ? -18.894 2.971 17.847 1.00 96.19 91 PHE A O 1
ATOM 710 N N . ARG A 1 92 ? -16.838 3.768 17.403 1.00 94.06 92 ARG A N 1
ATOM 711 C CA . ARG A 1 92 ? -16.692 4.499 18.667 1.00 94.06 92 ARG A CA 1
ATOM 712 C C . ARG A 1 92 ? -17.767 5.577 18.814 1.00 94.06 92 ARG A C 1
ATOM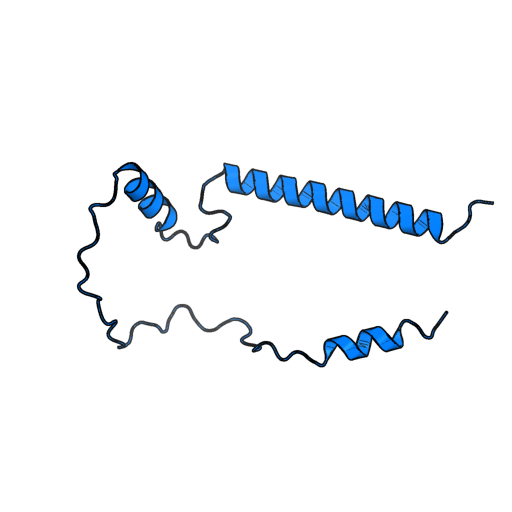 714 O O . ARG A 1 92 ? -18.384 5.669 19.874 1.00 94.06 92 ARG A O 1
ATOM 721 N N . VAL A 1 93 ? -18.004 6.367 17.766 1.00 95.25 93 VAL A N 1
ATOM 722 C CA . VAL A 1 93 ? -19.035 7.416 17.756 1.00 95.25 93 VAL A CA 1
ATOM 723 C C . VAL A 1 93 ? -20.430 6.804 17.857 1.00 95.25 93 VAL A C 1
ATOM 725 O O . VAL A 1 93 ? -21.218 7.235 18.696 1.00 95.25 93 VAL A O 1
ATOM 728 N N . TYR A 1 94 ? -20.721 5.755 17.083 1.00 95.44 94 TYR A N 1
ATOM 729 C CA . TYR A 1 94 ? -21.999 5.045 17.175 1.00 95.44 94 TYR A CA 1
ATOM 730 C C . TYR A 1 94 ? -22.278 4.532 18.593 1.00 95.44 94 TYR A C 1
ATOM 732 O O . TYR A 1 94 ? -23.386 4.707 19.097 1.00 95.44 94 TYR A O 1
ATOM 740 N N . TYR A 1 95 ? -21.278 3.964 19.274 1.00 93.75 95 TYR A N 1
ATOM 741 C CA . TYR A 1 95 ? -21.436 3.484 20.648 1.00 93.75 95 TYR A CA 1
ATOM 742 C C . TYR A 1 95 ? -21.718 4.622 21.641 1.00 93.75 95 TYR A C 1
ATOM 744 O O . TYR A 1 95 ? -22.589 4.498 22.500 1.00 93.75 95 TYR A O 1
ATOM 752 N N . GLN A 1 96 ? -21.013 5.750 21.508 1.00 92.38 96 GLN A N 1
ATOM 753 C CA . GLN A 1 96 ? -21.219 6.917 22.372 1.00 92.38 96 GLN A CA 1
ATOM 754 C C . GLN A 1 96 ? -22.590 7.569 22.175 1.00 92.38 96 GLN A C 1
ATOM 756 O O . GLN A 1 96 ? -23.172 8.049 23.142 1.00 92.38 96 GLN A O 1
ATOM 761 N N . LEU A 1 97 ? -23.108 7.581 20.944 1.00 91.88 97 LEU A N 1
ATOM 762 C CA . LEU A 1 97 ? -24.439 8.114 20.650 1.00 91.88 97 LEU A CA 1
ATOM 763 C C . LEU A 1 97 ? -25.558 7.158 21.079 1.00 91.88 97 LEU A C 1
ATOM 765 O O . LEU A 1 97 ? -26.629 7.613 21.471 1.00 91.88 97 LEU A O 1
ATOM 769 N N . SER A 1 98 ? -25.320 5.844 21.027 1.00 92.12 98 SER A N 1
ATOM 770 C CA . SER A 1 98 ? -26.310 4.842 21.437 1.00 92.12 98 SER A CA 1
ATOM 771 C C . SER A 1 98 ? -26.553 4.822 22.946 1.00 92.12 98 SER A C 1
ATOM 773 O O . SER A 1 98 ? -27.653 4.476 23.375 1.00 92.12 98 SER A O 1
ATOM 775 N N . TYR A 1 99 ? -25.545 5.151 23.755 1.00 88.75 99 TYR A N 1
ATOM 776 C CA . TYR A 1 99 ? -25.661 5.150 25.210 1.00 88.75 99 TYR A CA 1
ATOM 777 C C . TYR A 1 99 ? -25.387 6.551 25.755 1.00 88.75 99 TYR A C 1
ATOM 779 O O . TYR A 1 99 ? -24.220 6.944 25.841 1.00 88.75 99 TYR A O 1
ATOM 787 N N . PRO A 1 100 ? -26.429 7.309 26.152 1.00 80.44 100 PRO A N 1
ATOM 788 C CA . PRO A 1 100 ? -26.224 8.610 26.765 1.00 80.44 100 PRO A CA 1
ATOM 789 C C . PRO A 1 100 ? -25.397 8.420 28.037 1.00 80.44 100 PRO A C 1
ATOM 791 O O . PRO A 1 100 ? -25.770 7.662 28.938 1.00 80.44 100 PRO A O 1
ATOM 794 N N . LYS A 1 101 ? -24.236 9.076 28.088 1.00 75.50 101 LYS A N 1
ATOM 795 C CA . LYS A 1 101 ? -23.406 9.094 29.291 1.00 75.50 101 LYS A CA 1
ATOM 796 C C . LYS A 1 101 ? -24.188 9.875 30.344 1.00 75.50 101 LYS A C 1
ATOM 798 O O . LYS A 1 101 ? -24.561 11.018 30.093 1.00 75.50 101 LYS A O 1
ATOM 803 N N . LYS A 1 102 ? -24.508 9.197 31.444 1.00 65.19 102 LYS A N 1
ATOM 804 C CA . LYS A 1 102 ? -25.157 9.807 32.606 1.00 65.19 102 LYS A CA 1
ATOM 805 C C . LYS A 1 102 ? -24.265 10.882 33.209 1.00 65.19 102 LYS A C 1
ATOM 807 O O . LYS A 1 102 ? -23.030 10.672 33.187 1.00 65.19 102 LYS A O 1
#

Foldseek 3Di:
DPVVVVVVVVVVPPDPDPPPDDDDDPPPPPDDDDDDDDPDDDDDDPPVVVVVVVQQPPPPPDDNQPSVDPVSVVVVVVVVVVVVVVVVVVVVVVVCVVDPDD

Organism: Scylla paramamosain (NCBI:txid85552)

InterPro domains:
  IPR036539 Cytochrome c oxidase, subunit VIIa superfamily [G3DSA:4.10.91.10] (48-101)
  IPR036539 Cytochrome c oxidase, subunit VIIa superfamily [SSF81419] (48-102)

pLDDT: mean 75.11, std 20.35, range [40.91, 98.12]